Protein AF-A0A6S6U025-F1 (afdb_monomer)

Secondary structure (DSSP, 8-state):
-----------------------PPP-PPPPPPPHHHHHHHHHHHHHHHHHGGG-TT-PPP---SHHHHHHHHHHHHHHHTTSS-HHHHHHHHHHH-TT-HHHHHHHHHHH--

Foldseek 3Di:
DDDDDDDDDDDPPPPPDPPPPPPPPPDQDQDDDDPVLVVVLVVLVVQLVVVLVVDPPRDDDPCPDPVSVVVLSSLLSCLLVVSDDLVVSLVVCCVVVVVRSVNSNSSSVSRVD

Structure (mmCIF, N/CA/C/O backbone):
data_AF-A0A6S6U025-F1
#
_entry.id   AF-A0A6S6U025-F1
#
loop_
_atom_site.group_PDB
_atom_site.id
_atom_site.type_symbol
_atom_site.label_atom_id
_atom_site.label_alt_id
_atom_site.label_comp_id
_atom_site.label_asym_id
_atom_site.label_entity_id
_atom_site.label_seq_id
_atom_site.pdbx_PDB_ins_code
_atom_site.Cartn_x
_atom_site.Cartn_y
_atom_site.Cartn_z
_atom_site.occupancy
_atom_site.B_iso_or_equiv
_atom_site.auth_seq_id
_atom_site.auth_comp_id
_atom_site.auth_asym_id
_atom_site.auth_atom_id
_atom_site.pdbx_PDB_model_num
ATOM 1 N N . MET A 1 1 ? 71.359 -38.661 -22.461 1.00 40.41 1 MET A N 1
ATOM 2 C CA . MET A 1 1 ? 70.552 -37.458 -22.742 1.00 40.41 1 MET A CA 1
ATOM 3 C C . MET A 1 1 ? 69.258 -37.560 -21.958 1.00 40.41 1 MET A C 1
ATOM 5 O O . MET A 1 1 ? 68.573 -38.569 -22.036 1.00 40.41 1 MET A O 1
ATOM 9 N N . LYS A 1 2 ? 69.037 -36.555 -21.115 1.00 45.19 2 LYS A N 1
ATOM 10 C CA . LYS A 1 2 ? 67.854 -36.289 -20.291 1.00 45.19 2 LYS A CA 1
ATOM 11 C C . LYS A 1 2 ? 66.636 -36.120 -21.200 1.00 45.19 2 LYS A C 1
ATOM 13 O O . LYS A 1 2 ? 66.816 -35.492 -22.230 1.00 45.19 2 LYS A O 1
ATOM 18 N N . ASN A 1 3 ? 65.470 -36.643 -20.811 1.00 43.19 3 ASN A N 1
ATOM 19 C CA . ASN A 1 3 ? 64.155 -36.068 -21.116 1.00 43.19 3 ASN A CA 1
ATOM 20 C C . ASN A 1 3 ? 63.128 -36.560 -20.080 1.00 43.19 3 ASN A C 1
ATOM 22 O O . ASN A 1 3 ? 62.728 -37.718 -20.042 1.00 43.19 3 ASN A O 1
ATOM 26 N N . ILE A 1 4 ? 62.791 -35.624 -19.200 1.00 50.56 4 ILE A N 1
ATOM 27 C CA . ILE A 1 4 ? 61.664 -35.591 -18.267 1.00 50.56 4 ILE A CA 1
ATOM 28 C C . ILE A 1 4 ? 60.424 -35.199 -19.079 1.00 50.56 4 ILE A C 1
ATOM 30 O O . ILE A 1 4 ? 60.590 -34.357 -19.951 1.00 50.56 4 ILE A O 1
ATOM 34 N N . LEU A 1 5 ? 59.232 -35.729 -18.774 1.00 47.31 5 LEU A N 1
ATOM 35 C CA . LEU A 1 5 ? 57.917 -35.046 -18.828 1.00 47.31 5 LEU A CA 1
ATOM 36 C C . LEU A 1 5 ? 56.791 -36.101 -18.816 1.00 47.31 5 LEU A C 1
ATOM 38 O O . LEU A 1 5 ? 56.888 -37.090 -19.526 1.00 47.31 5 LEU A O 1
ATOM 42 N N . LEU A 1 6 ? 55.641 -35.949 -18.166 1.00 48.31 6 LEU A N 1
ATOM 43 C CA . LEU A 1 6 ? 55.169 -35.177 -17.014 1.00 48.31 6 LEU A CA 1
ATOM 44 C C . LEU A 1 6 ? 53.743 -35.725 -16.815 1.00 48.31 6 LEU A C 1
ATOM 46 O O . LEU A 1 6 ? 52.985 -35.811 -17.781 1.00 48.31 6 LEU A O 1
ATOM 50 N N . ALA A 1 7 ? 53.395 -36.168 -15.609 1.00 54.66 7 ALA A N 1
ATOM 51 C CA . ALA A 1 7 ? 52.068 -36.698 -15.321 1.00 54.66 7 ALA A CA 1
ATOM 52 C C . ALA A 1 7 ? 51.014 -35.593 -15.506 1.00 54.66 7 ALA A C 1
ATOM 54 O O . ALA A 1 7 ? 51.000 -34.613 -14.764 1.00 54.66 7 ALA A O 1
ATOM 55 N N . THR A 1 8 ? 50.134 -35.740 -16.494 1.00 53.88 8 THR A N 1
ATOM 56 C CA . THR A 1 8 ? 48.966 -34.875 -16.675 1.00 53.88 8 THR A CA 1
ATOM 57 C C . THR A 1 8 ? 47.868 -35.301 -15.710 1.00 53.88 8 THR A C 1
ATOM 59 O O . THR A 1 8 ? 47.122 -36.247 -15.957 1.00 53.88 8 THR A O 1
ATOM 62 N N . THR A 1 9 ? 47.790 -34.597 -14.586 1.00 55.91 9 THR A N 1
ATOM 63 C CA . THR A 1 9 ? 46.677 -34.639 -13.644 1.00 55.91 9 THR A CA 1
ATOM 64 C C . THR A 1 9 ? 45.431 -34.030 -14.285 1.00 55.91 9 THR A C 1
ATOM 66 O O . THR A 1 9 ? 45.372 -32.840 -14.589 1.00 55.91 9 THR A O 1
ATOM 69 N N . ILE A 1 10 ? 44.404 -34.854 -14.481 1.00 58.25 10 ILE A N 1
ATOM 70 C CA . ILE A 1 10 ? 43.058 -34.388 -14.809 1.00 58.25 10 ILE A CA 1
ATOM 71 C C . ILE A 1 10 ? 42.410 -33.949 -13.496 1.00 58.25 10 ILE A C 1
ATOM 73 O O . ILE A 1 10 ? 42.022 -34.782 -12.683 1.00 58.25 10 ILE A O 1
ATOM 77 N N . VAL A 1 11 ? 42.275 -32.640 -13.291 1.00 61.81 11 VAL A N 1
ATOM 78 C CA . VAL A 1 11 ? 41.337 -32.091 -12.306 1.00 61.81 11 VAL A CA 1
ATOM 79 C C . VAL A 1 11 ? 40.372 -31.185 -13.057 1.00 61.81 11 VAL A C 1
ATOM 81 O O . VAL A 1 11 ? 40.584 -29.984 -13.205 1.00 61.81 11 VAL A O 1
ATOM 84 N N . ALA A 1 12 ? 39.307 -31.790 -13.577 1.00 58.44 12 ALA A N 1
ATOM 85 C CA . ALA A 1 12 ? 38.148 -31.059 -14.059 1.00 58.44 12 ALA A CA 1
ATOM 86 C C . ALA A 1 12 ? 37.388 -30.508 -12.841 1.00 58.44 12 ALA A C 1
ATOM 88 O O . ALA A 1 12 ? 36.572 -31.198 -12.235 1.00 58.44 12 ALA A O 1
ATOM 89 N N . LEU A 1 13 ? 37.675 -29.263 -12.456 1.00 59.91 13 LEU A N 1
ATOM 90 C CA . LEU A 1 13 ? 36.844 -28.503 -11.521 1.00 59.91 13 LEU A CA 1
ATOM 91 C C . LEU A 1 13 ? 35.578 -28.051 -12.253 1.00 59.91 13 LEU A C 1
ATOM 93 O O . LEU A 1 13 ? 35.481 -26.927 -12.744 1.00 59.91 13 LEU A O 1
ATOM 97 N N . THR A 1 14 ? 34.586 -28.934 -12.345 1.00 61.44 14 THR A N 1
ATOM 98 C CA . THR A 1 14 ? 33.230 -28.513 -12.690 1.00 61.44 14 THR A CA 1
ATOM 99 C C . THR A 1 14 ? 32.651 -27.777 -11.488 1.00 61.44 14 THR A C 1
ATOM 101 O O . THR A 1 14 ? 32.209 -28.398 -10.522 1.00 61.44 14 THR A O 1
ATOM 104 N N . PHE A 1 15 ? 32.638 -26.444 -11.538 1.00 59.91 15 PHE A N 1
ATOM 105 C CA . PHE A 1 15 ? 31.816 -25.622 -10.651 1.00 59.91 15 PHE A CA 1
ATOM 106 C C . PHE A 1 15 ? 30.332 -25.825 -11.002 1.00 59.91 15 PHE A C 1
ATOM 108 O O . PHE A 1 15 ? 29.678 -24.961 -11.581 1.00 59.91 15 PHE A O 1
ATOM 115 N N . THR A 1 16 ? 29.781 -26.994 -10.680 1.00 65.88 16 THR A N 1
ATOM 116 C CA . THR A 1 16 ? 28.336 -27.200 -10.653 1.00 65.88 16 THR A CA 1
ATOM 117 C C . THR A 1 16 ? 27.804 -26.684 -9.329 1.00 65.88 16 THR A C 1
ATOM 119 O O . THR A 1 16 ? 28.042 -27.280 -8.281 1.00 65.88 16 THR A O 1
ATOM 122 N N . GLY A 1 17 ? 27.035 -25.601 -9.397 1.00 56.16 17 GLY A N 1
ATOM 123 C CA . GLY A 1 17 ? 26.051 -25.296 -8.366 1.00 56.16 17 GLY A CA 1
ATOM 124 C C . GLY A 1 17 ? 26.243 -23.969 -7.650 1.00 56.16 17 GLY A C 1
ATOM 125 O O . GLY A 1 17 ? 26.408 -23.947 -6.436 1.00 56.16 17 GLY A O 1
ATOM 126 N N . CYS A 1 18 ? 26.019 -22.852 -8.347 1.00 52.91 18 CYS A N 1
ATOM 127 C CA . CYS A 1 18 ? 25.311 -21.756 -7.683 1.00 52.91 18 CYS A CA 1
ATOM 128 C C . CYS A 1 18 ? 23.847 -22.191 -7.543 1.00 52.91 18 CYS A C 1
ATOM 130 O O . CYS A 1 18 ? 22.979 -21.828 -8.339 1.00 52.91 18 CYS A O 1
ATOM 132 N N . SER A 1 19 ? 23.585 -23.044 -6.548 1.00 56.81 19 SER A N 1
ATOM 133 C CA . SER A 1 19 ? 22.237 -23.291 -6.057 1.00 56.81 19 SER A CA 1
ATOM 134 C C . SER A 1 19 ? 21.664 -21.939 -5.667 1.00 56.81 19 SER A C 1
ATOM 136 O O . SER A 1 19 ? 22.022 -21.376 -4.636 1.00 56.81 19 SER A O 1
ATOM 138 N N . SER A 1 20 ? 20.791 -21.400 -6.517 1.00 57.22 20 SER A N 1
ATOM 139 C CA . SER A 1 20 ? 19.939 -20.274 -6.164 1.00 57.22 20 SER A CA 1
ATOM 140 C C . SER A 1 20 ? 19.003 -20.773 -5.073 1.00 57.22 20 SER A C 1
ATOM 142 O O . SER A 1 20 ? 17.898 -21.242 -5.352 1.00 57.22 20 SER A O 1
ATOM 144 N N . THR A 1 21 ? 19.459 -20.746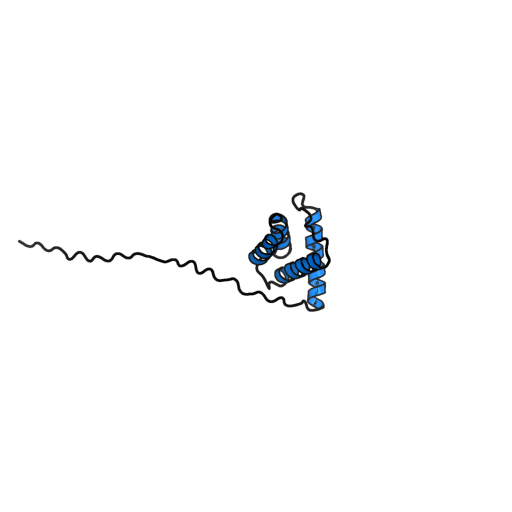 -3.822 1.00 53.00 21 THR A N 1
ATOM 145 C CA . THR A 1 21 ? 18.594 -20.923 -2.668 1.00 53.00 21 THR A CA 1
ATOM 146 C C . THR A 1 21 ? 17.566 -19.812 -2.766 1.00 53.00 21 THR A C 1
ATOM 148 O O . THR A 1 21 ? 17.822 -18.651 -2.458 1.00 53.00 21 THR A O 1
ATOM 151 N N . LYS A 1 22 ? 16.376 -20.161 -3.267 1.00 56.47 22 LYS A N 1
ATOM 152 C CA . LYS A 1 22 ? 15.180 -19.344 -3.118 1.00 56.47 22 LYS A CA 1
ATOM 153 C C . LYS A 1 22 ? 14.908 -19.303 -1.622 1.00 56.47 22 LYS A C 1
ATOM 155 O O . LYS A 1 22 ? 14.138 -20.113 -1.111 1.00 56.47 22 LYS A O 1
ATOM 160 N N . VAL A 1 23 ? 15.599 -18.413 -0.911 1.00 59.34 23 VAL A N 1
ATOM 161 C CA . VAL A 1 23 ? 15.313 -18.103 0.483 1.00 59.34 23 VAL A CA 1
ATOM 162 C C . VAL A 1 23 ? 13.873 -17.629 0.472 1.00 59.34 23 VAL A C 1
ATOM 164 O O . VAL A 1 23 ? 13.549 -16.552 -0.029 1.00 59.34 23 VAL A O 1
ATOM 167 N N . LYS A 1 24 ? 12.975 -18.511 0.909 1.00 59.19 24 LYS A N 1
ATOM 168 C CA . LYS A 1 24 ? 11.560 -18.195 1.007 1.00 59.19 24 LYS A CA 1
ATOM 169 C C . LYS A 1 24 ? 11.481 -17.017 1.976 1.00 59.19 24 LYS A C 1
ATOM 171 O O . LYS A 1 24 ? 11.951 -17.171 3.105 1.00 59.19 24 LYS A O 1
ATOM 176 N N . PRO A 1 25 ? 10.956 -15.854 1.554 1.00 59.34 25 PRO A N 1
ATOM 177 C CA . PRO A 1 25 ? 10.919 -14.698 2.429 1.00 59.34 25 PRO A CA 1
ATOM 178 C C . PRO A 1 25 ? 10.168 -15.084 3.708 1.00 59.34 25 PRO A C 1
ATOM 180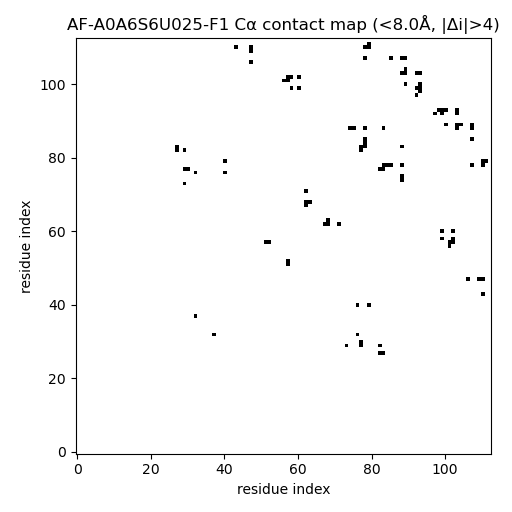 O O . PRO A 1 25 ? 9.168 -15.818 3.622 1.00 59.34 25 PRO A O 1
ATOM 183 N N . PRO A 1 26 ? 10.663 -14.666 4.884 1.00 63.31 26 PRO A N 1
ATOM 184 C CA . PRO A 1 26 ? 10.063 -15.030 6.156 1.00 63.31 26 PRO A CA 1
ATOM 185 C C . PRO A 1 26 ? 8.569 -14.687 6.156 1.00 63.31 26 PRO A C 1
ATOM 187 O O . PRO A 1 26 ? 8.122 -13.693 5.574 1.00 63.31 26 PRO A O 1
ATOM 190 N N . LYS A 1 27 ? 7.754 -15.543 6.783 1.00 67.12 27 LYS A N 1
ATOM 191 C CA . LYS A 1 27 ? 6.322 -15.271 6.941 1.00 67.12 27 LYS A CA 1
ATOM 192 C C . LYS A 1 27 ? 6.165 -14.052 7.849 1.00 67.12 27 LYS A C 1
ATOM 194 O O . LYS A 1 27 ? 6.280 -14.152 9.061 1.00 67.12 27 LYS A O 1
ATOM 199 N N . VAL A 1 28 ? 5.911 -12.896 7.246 1.00 70.25 28 VAL A N 1
ATOM 200 C CA . VAL A 1 28 ? 5.636 -11.663 7.993 1.00 70.25 28 VAL A CA 1
ATOM 201 C C . VAL A 1 28 ? 4.306 -11.814 8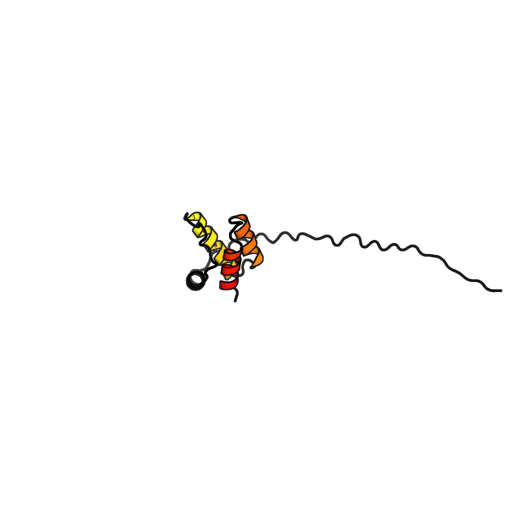.728 1.00 70.25 28 VAL A C 1
ATOM 203 O O . VAL A 1 28 ? 3.255 -11.925 8.087 1.00 70.25 28 VAL A O 1
ATOM 206 N N . HIS A 1 29 ? 4.363 -11.780 10.056 1.00 80.44 29 HIS A N 1
ATOM 207 C CA . HIS A 1 2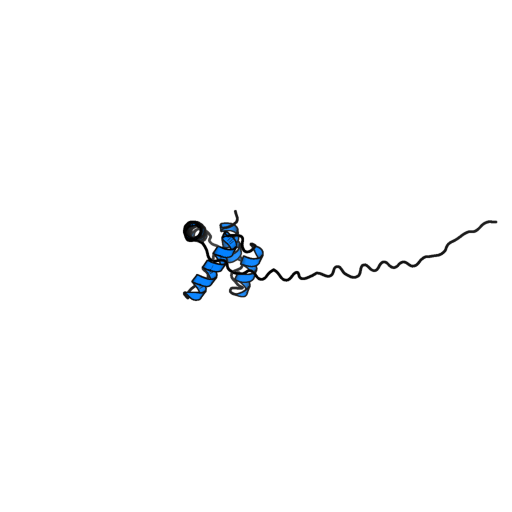9 ? 3.199 -11.675 10.928 1.00 80.44 29 HIS A CA 1
ATOM 208 C C . HIS A 1 29 ? 2.821 -10.203 11.105 1.00 80.44 29 HIS A C 1
ATOM 210 O O . HIS A 1 29 ? 3.680 -9.366 11.370 1.00 80.44 29 HIS A O 1
ATOM 216 N N . TYR A 1 30 ? 1.537 -9.878 10.937 1.00 86.50 30 TYR A N 1
ATOM 217 C CA . TYR A 1 30 ? 1.063 -8.516 11.156 1.00 86.50 30 TYR A CA 1
ATOM 218 C C . TYR A 1 30 ? 1.066 -8.179 12.642 1.00 86.50 30 TYR A C 1
ATOM 220 O O . TYR A 1 30 ? 0.307 -8.769 13.410 1.00 86.50 30 TYR A O 1
ATOM 228 N N . THR A 1 31 ? 1.874 -7.193 13.023 1.00 90.56 31 THR A N 1
ATOM 229 C CA . THR A 1 31 ? 1.810 -6.588 14.353 1.00 90.56 31 THR A CA 1
ATOM 230 C C . THR A 1 31 ? 0.943 -5.338 14.276 1.00 90.56 31 THR A C 1
ATOM 232 O O . THR A 1 31 ? 1.203 -4.457 13.460 1.00 90.56 31 THR A O 1
ATOM 235 N N . LYS A 1 32 ? -0.104 -5.257 15.104 1.00 90.50 32 LYS A N 1
ATOM 236 C CA . LYS A 1 32 ? -1.037 -4.119 15.128 1.00 90.50 32 LYS A CA 1
ATOM 237 C C . LYS A 1 32 ? -0.356 -2.857 15.695 1.00 90.50 32 LYS A C 1
ATOM 239 O O . LYS A 1 32 ? 0.428 -2.981 16.636 1.00 90.50 32 LYS A O 1
ATOM 244 N N . PRO A 1 33 ? -0.669 -1.643 15.195 1.00 92.75 33 PRO A N 1
ATOM 245 C CA . PRO A 1 33 ? -0.161 -0.410 15.785 1.00 92.75 33 PRO A CA 1
ATOM 246 C C . PRO A 1 33 ? -0.627 -0.211 17.226 1.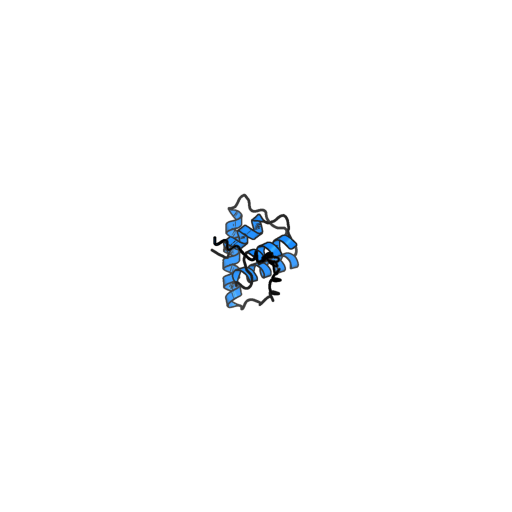00 92.75 33 PRO A C 1
ATOM 248 O O . PRO A 1 33 ? -1.788 -0.452 17.563 1.00 92.75 33 PRO A O 1
ATOM 251 N N . THR A 1 34 ? 0.261 0.344 18.051 1.00 95.50 34 THR A N 1
ATOM 252 C CA . THR A 1 34 ? -0.133 0.994 19.306 1.00 95.50 34 THR A CA 1
ATOM 253 C C . THR A 1 34 ? -0.917 2.280 19.003 1.00 95.50 34 THR A C 1
ATOM 255 O O . THR A 1 34 ? -0.747 2.851 17.920 1.00 95.50 34 THR A O 1
ATOM 258 N N . PRO A 1 35 ? -1.731 2.809 19.937 1.00 95.25 35 PRO A N 1
ATOM 259 C CA . PRO A 1 35 ? -2.482 4.048 19.704 1.00 95.25 35 PRO A CA 1
ATOM 260 C C . PRO A 1 35 ? -1.600 5.236 19.283 1.00 95.25 35 PRO A C 1
ATOM 262 O O . PRO A 1 35 ? -1.964 6.002 18.389 1.00 95.25 35 PRO A O 1
ATOM 265 N N . SER A 1 36 ? -0.404 5.351 19.875 1.00 95.00 36 SER A N 1
ATOM 266 C CA . SER A 1 36 ? 0.583 6.377 19.512 1.00 95.00 36 SER A CA 1
ATOM 267 C C . SER A 1 36 ? 1.076 6.203 18.070 1.00 95.00 36 SER A C 1
ATOM 269 O O . SER A 1 36 ? 0.988 7.136 17.266 1.00 95.00 36 SER A O 1
ATOM 271 N N . LYS A 1 37 ? 1.494 4.983 17.695 1.00 95.94 37 LYS A N 1
ATOM 272 C CA . LYS A 1 37 ? 1.919 4.679 16.320 1.00 95.94 37 LYS A CA 1
ATOM 273 C C . LYS A 1 37 ? 0.791 4.892 15.315 1.00 95.94 37 LYS A C 1
ATOM 275 O O . LYS A 1 37 ? 1.044 5.422 14.239 1.00 95.94 37 LYS A O 1
ATOM 280 N N . GLU A 1 38 ? -0.453 4.546 15.652 1.00 96.06 38 GLU A N 1
ATOM 281 C CA . GLU A 1 38 ? -1.588 4.747 14.747 1.00 96.06 38 GLU A CA 1
ATOM 282 C C . GLU A 1 38 ? -1.814 6.231 14.426 1.00 96.06 38 GLU A C 1
ATOM 284 O O . GLU A 1 38 ? -2.107 6.568 13.277 1.00 96.06 38 GLU A O 1
ATOM 289 N N . LYS A 1 39 ? -1.642 7.133 15.400 1.00 96.38 39 LYS A N 1
ATOM 290 C CA . LYS A 1 39 ? -1.766 8.579 15.167 1.00 96.38 39 LYS A CA 1
ATOM 291 C C . LYS A 1 39 ? -0.705 9.085 14.186 1.00 96.38 39 LYS A C 1
ATOM 293 O O . LYS A 1 39 ? -1.044 9.801 13.242 1.00 96.38 39 LYS A O 1
ATOM 298 N N . VAL A 1 40 ? 0.554 8.685 14.374 1.00 97.25 40 VAL A N 1
ATOM 299 C CA . VAL A 1 40 ? 1.663 9.079 13.485 1.00 97.25 40 VAL A CA 1
ATOM 300 C C . VAL A 1 40 ? 1.488 8.465 12.095 1.00 97.25 40 VAL A C 1
ATOM 302 O O . VAL A 1 40 ? 1.583 9.169 11.091 1.00 97.25 40 VAL A O 1
ATOM 305 N N . PHE A 1 41 ? 1.130 7.184 12.029 1.00 96.44 41 PHE A N 1
ATOM 306 C CA . PHE A 1 41 ? 0.864 6.491 10.774 1.00 96.44 41 PHE A CA 1
ATOM 307 C C . PHE A 1 41 ? -0.274 7.146 9.981 1.00 96.44 41 PHE A C 1
ATOM 309 O O . PHE A 1 41 ? -0.143 7.350 8.778 1.00 96.44 41 PHE A O 1
ATOM 316 N N . LYS A 1 42 ? -1.375 7.544 10.635 1.00 96.50 42 LYS A N 1
ATOM 317 C CA . LYS A 1 42 ? -2.476 8.269 9.975 1.00 96.50 42 LYS A CA 1
ATOM 318 C C . LYS A 1 42 ? -2.007 9.580 9.344 1.00 96.50 42 LYS A C 1
ATOM 320 O O . LYS A 1 42 ? -2.459 9.908 8.247 1.00 96.50 42 LYS A O 1
ATOM 325 N N . LYS A 1 43 ? -1.105 10.312 10.009 1.00 96.50 43 LYS A N 1
ATOM 326 C CA . LYS A 1 43 ? -0.509 11.539 9.464 1.00 96.50 43 LYS A CA 1
ATOM 327 C C . LYS A 1 43 ? 0.348 11.232 8.232 1.00 96.50 43 LYS A C 1
ATOM 329 O O . LYS A 1 43 ? 0.086 11.800 7.177 1.00 96.50 43 LYS A O 1
ATOM 334 N N . ALA A 1 44 ? 1.272 10.276 8.330 1.00 96.12 44 ALA A N 1
ATOM 335 C CA . ALA A 1 44 ? 2.127 9.872 7.210 1.00 96.12 44 ALA A CA 1
ATOM 336 C C . ALA A 1 44 ? 1.307 9.367 6.007 1.00 96.12 44 ALA A C 1
ATOM 338 O O . ALA A 1 44 ? 1.536 9.762 4.869 1.00 96.12 44 ALA A O 1
ATOM 339 N N . MET A 1 45 ? 0.284 8.545 6.256 1.00 95.69 45 MET A N 1
ATOM 340 C CA . MET A 1 45 ? -0.627 8.055 5.219 1.00 95.69 45 MET A CA 1
ATOM 341 C C . MET A 1 45 ? -1.374 9.203 4.528 1.00 95.69 45 MET A C 1
ATOM 343 O O . MET A 1 45 ? -1.565 9.160 3.315 1.00 95.69 45 MET A O 1
ATOM 347 N N . ARG A 1 46 ? -1.784 10.239 5.274 1.00 95.75 46 ARG A N 1
ATOM 348 C CA . ARG A 1 46 ? -2.410 11.438 4.699 1.00 95.75 46 ARG A CA 1
ATOM 349 C C . ARG A 1 46 ? -1.435 12.211 3.814 1.00 95.75 46 ARG A C 1
ATOM 351 O O . ARG A 1 46 ? -1.842 12.652 2.749 1.00 95.75 46 ARG A O 1
ATOM 358 N N . GLU A 1 47 ? -0.182 12.365 4.228 1.00 94.94 47 GLU A N 1
ATOM 359 C CA . GLU A 1 47 ? 0.849 13.047 3.435 1.00 94.94 47 GLU A CA 1
ATOM 360 C C . GLU A 1 47 ? 1.110 12.319 2.109 1.00 94.94 47 GLU A C 1
ATOM 362 O O . GLU A 1 47 ? 1.062 12.947 1.052 1.00 94.94 47 GLU A O 1
ATOM 367 N N . VAL A 1 48 ? 1.263 10.990 2.143 1.00 94.62 48 VAL A N 1
ATOM 368 C CA . VAL A 1 48 ? 1.394 10.170 0.925 1.00 94.62 48 VAL A CA 1
ATOM 369 C C . VAL A 1 48 ? 0.138 10.274 0.051 1.00 94.62 48 VAL A C 1
ATOM 371 O O . VAL A 1 48 ? 0.236 10.464 -1.154 1.00 94.62 48 VAL A O 1
ATOM 374 N N . ALA A 1 49 ? -1.061 10.216 0.635 1.00 92.62 49 ALA A N 1
ATOM 375 C CA . ALA A 1 49 ? -2.309 10.346 -0.122 1.00 92.62 49 ALA A CA 1
ATOM 376 C C . ALA A 1 49 ? -2.524 11.746 -0.729 1.00 92.62 49 ALA A C 1
ATOM 378 O O . ALA A 1 49 ? -3.270 11.896 -1.694 1.00 92.62 49 ALA A O 1
ATOM 379 N N . LEU A 1 50 ? -1.918 12.790 -0.163 1.00 94.38 50 LEU A N 1
ATOM 380 C CA . LEU A 1 50 ? -1.930 14.122 -0.764 1.00 94.38 50 LEU A CA 1
ATOM 381 C C . LEU A 1 50 ? -0.943 14.202 -1.929 1.00 94.38 50 LEU A C 1
ATOM 383 O O . LEU A 1 50 ? -1.288 14.789 -2.952 1.00 94.38 50 LEU A O 1
ATOM 387 N N . SER A 1 51 ? 0.231 13.569 -1.825 1.00 92.44 51 SER A N 1
ATOM 388 C CA . SER A 1 51 ? 1.212 13.581 -2.915 1.00 92.44 51 SER A CA 1
ATOM 389 C C . SER A 1 51 ? 0.719 12.853 -4.166 1.00 92.44 51 SER A C 1
ATOM 391 O O . SER A 1 51 ? 1.101 13.241 -5.264 1.00 92.44 51 SER A O 1
ATOM 393 N N . THR A 1 52 ? -0.179 11.866 -4.040 1.00 92.00 52 THR A N 1
ATOM 394 C CA . THR A 1 52 ? -0.784 11.201 -5.211 1.00 92.00 52 THR A CA 1
ATOM 395 C C . THR A 1 52 ? -1.651 12.136 -6.053 1.00 92.00 52 THR A C 1
ATOM 397 O O . THR A 1 52 ? -1.841 11.879 -7.233 1.00 92.00 52 THR A O 1
ATOM 400 N N . ARG A 1 53 ? -2.224 13.202 -5.470 1.00 89.50 53 ARG A N 1
ATOM 401 C CA . ARG A 1 53 ? -3.113 14.125 -6.205 1.00 89.50 53 ARG A CA 1
ATOM 402 C C . ARG A 1 53 ? -2.372 14.967 -7.238 1.00 89.50 53 ARG A C 1
ATOM 404 O O . ARG A 1 53 ? -2.985 15.411 -8.199 1.00 89.50 53 ARG A O 1
ATOM 411 N N . ASN A 1 54 ? -1.079 15.183 -7.016 1.00 88.94 54 ASN A N 1
ATOM 412 C CA . ASN A 1 54 ? -0.232 16.006 -7.874 1.00 88.94 54 ASN A CA 1
ATOM 413 C C . ASN A 1 54 ? 0.525 15.168 -8.917 1.00 88.94 54 ASN A C 1
ATOM 415 O O . ASN A 1 54 ? 1.312 15.719 -9.680 1.00 88.94 54 ASN A O 1
ATOM 419 N N . ASP A 1 55 ? 0.327 13.847 -8.936 1.00 92.75 55 ASP A N 1
ATOM 420 C CA . ASP A 1 55 ? 1.018 12.935 -9.841 1.00 92.75 55 ASP A CA 1
ATOM 421 C C . ASP A 1 55 ? 0.066 12.466 -10.947 1.00 92.7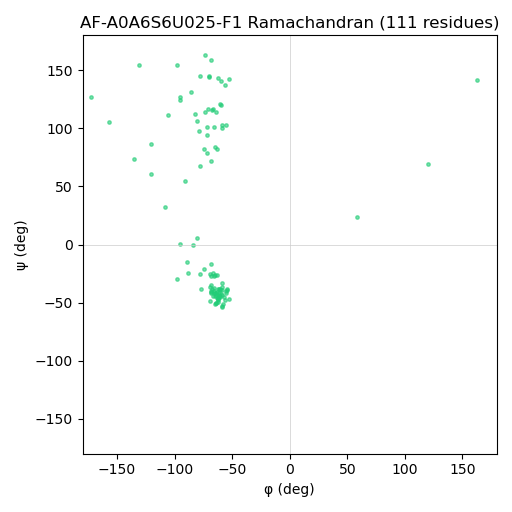5 55 ASP A C 1
ATOM 423 O O . ASP A 1 55 ? -0.872 11.709 -10.699 1.00 92.75 55 ASP A O 1
ATOM 427 N N . SER A 1 56 ? 0.318 12.906 -12.182 1.00 94.19 56 SER A N 1
ATOM 428 C CA . SER A 1 56 ? -0.507 12.575 -13.353 1.00 94.19 56 SER 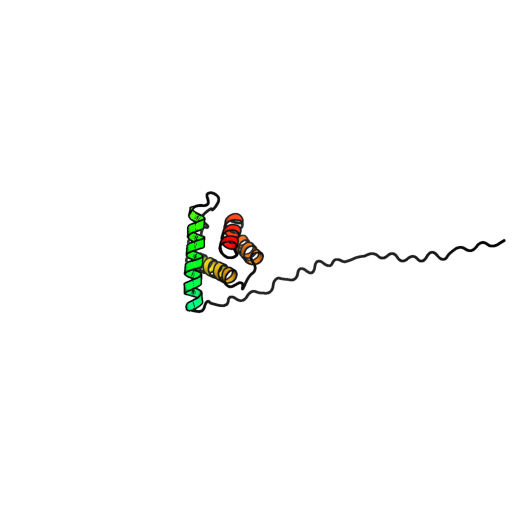A CA 1
ATOM 429 C C . SER A 1 56 ? -0.430 11.107 -13.777 1.00 94.19 56 SER A C 1
ATOM 431 O O . SER A 1 56 ? -1.293 10.643 -14.519 1.00 94.19 56 SER A O 1
ATOM 433 N N . ARG A 1 57 ? 0.586 10.366 -13.320 1.00 95.62 57 ARG A N 1
ATOM 434 C CA . ARG A 1 57 ? 0.749 8.933 -13.597 1.00 95.62 57 ARG A CA 1
ATOM 435 C C . ARG A 1 57 ? 0.045 8.073 -12.553 1.00 95.62 57 ARG A C 1
ATOM 437 O O . ARG A 1 57 ? -0.136 6.880 -12.783 1.00 95.62 57 ARG A O 1
ATOM 444 N N . TYR A 1 58 ? -0.333 8.648 -11.409 1.00 94.81 58 TYR A N 1
ATOM 445 C CA . TYR A 1 58 ? -0.986 7.905 -10.343 1.00 94.81 58 TYR A CA 1
ATOM 446 C C . TYR A 1 58 ? -2.435 7.582 -10.707 1.00 94.81 58 TYR A C 1
ATOM 448 O O . TYR A 1 58 ? -3.307 8.451 -10.756 1.00 94.81 58 TYR A O 1
ATOM 456 N N . THR A 1 59 ? -2.721 6.297 -10.883 1.00 95.25 59 THR A N 1
ATOM 457 C CA . THR A 1 59 ? -4.074 5.799 -11.111 1.00 95.25 59 THR A CA 1
ATOM 458 C C . THR A 1 59 ? -4.688 5.345 -9.793 1.00 95.25 59 THR A C 1
ATOM 460 O O . THR A 1 59 ? -4.136 4.527 -9.061 1.00 95.25 59 THR A O 1
ATOM 463 N N . LYS A 1 60 ? -5.883 5.845 -9.464 1.00 91.94 60 LYS A N 1
ATOM 464 C CA . LYS A 1 60 ? -6.580 5.444 -8.236 1.00 91.94 60 LYS A CA 1
ATOM 465 C C . LYS A 1 60 ? -6.870 3.938 -8.241 1.00 91.94 60 LYS A C 1
ATOM 467 O O . LYS A 1 60 ? -7.621 3.449 -9.074 1.00 91.94 60 LYS A O 1
ATOM 472 N N . MET A 1 61 ? -6.346 3.224 -7.247 1.00 92.25 61 MET A N 1
ATOM 473 C CA . MET A 1 61 ? -6.644 1.803 -7.054 1.00 92.25 61 MET A CA 1
ATOM 474 C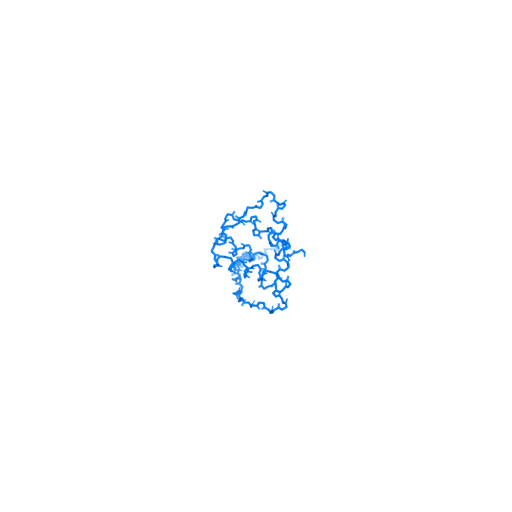 C . MET A 1 61 ? -8.091 1.567 -6.590 1.00 92.25 61 MET A C 1
ATOM 476 O O . MET A 1 61 ? -8.633 2.310 -5.762 1.00 92.25 61 MET A O 1
ATOM 480 N N . GLU A 1 62 ? -8.692 0.467 -7.042 1.00 92.81 62 GLU A N 1
ATOM 481 C CA . GLU A 1 62 ? -10.072 0.072 -6.727 1.00 92.81 62 GLU A CA 1
ATOM 482 C C . GLU A 1 62 ? -10.233 -0.544 -5.323 1.00 92.81 62 GLU A C 1
ATOM 484 O O . GLU A 1 62 ? -10.548 -1.723 -5.139 1.00 92.81 62 GLU A O 1
ATOM 489 N N . LEU A 1 63 ? -10.049 0.279 -4.291 1.00 93.19 63 LEU A N 1
ATOM 490 C CA . LEU A 1 63 ? -10.265 -0.082 -2.885 1.00 93.19 63 LEU A CA 1
ATOM 491 C C . LEU A 1 63 ? -11.706 0.228 -2.447 1.00 93.19 63 LEU A C 1
ATOM 493 O O . LEU A 1 63 ? -11.934 0.997 -1.514 1.00 93.19 63 LEU A O 1
ATOM 497 N N . ASN A 1 64 ? -12.694 -0.306 -3.163 1.00 93.00 64 ASN A N 1
ATOM 498 C CA . ASN A 1 64 ? -14.108 0.041 -2.980 1.00 93.00 64 ASN A CA 1
ATOM 499 C C . ASN A 1 64 ? -14.780 -0.616 -1.761 1.00 93.00 64 ASN A C 1
ATOM 501 O O . ASN A 1 64 ? -15.702 -0.024 -1.206 1.00 93.00 64 ASN A O 1
ATOM 505 N N . THR A 1 65 ? -14.292 -1.765 -1.285 1.00 96.00 65 THR A N 1
ATOM 506 C CA . THR A 1 65 ? -14.865 -2.452 -0.112 1.00 96.00 65 THR A CA 1
ATOM 507 C C . THR A 1 65 ? -14.103 -2.154 1.190 1.00 96.00 65 THR A C 1
ATOM 509 O O . THR A 1 65 ? -12.903 -1.840 1.140 1.00 96.00 65 THR A O 1
ATOM 512 N N . PRO A 1 66 ? -14.748 -2.258 2.371 1.00 96.25 66 PRO A N 1
ATOM 513 C CA . PRO A 1 66 ? -14.075 -2.111 3.664 1.00 96.25 66 PRO A CA 1
ATOM 514 C C . PRO A 1 66 ? -12.878 -3.055 3.832 1.00 96.25 66 PRO A C 1
ATOM 516 O O . PRO A 1 66 ? -11.828 -2.637 4.316 1.00 96.25 66 PRO A O 1
ATOM 519 N N . GLU A 1 67 ? -12.985 -4.295 3.357 1.00 95.94 67 GLU A N 1
ATOM 520 C CA . GLU A 1 67 ? -11.946 -5.325 3.475 1.00 95.94 67 GLU A CA 1
ATOM 521 C C . GLU A 1 67 ? -10.731 -4.964 2.622 1.00 95.94 67 GLU A C 1
ATOM 523 O O . GLU A 1 67 ? -9.590 -5.099 3.067 1.00 95.94 67 GLU A O 1
ATOM 528 N N . LYS A 1 68 ? -10.952 -4.455 1.402 1.00 95.56 68 LYS A N 1
ATOM 529 C CA . LYS A 1 68 ? -9.872 -3.980 0.525 1.00 95.56 68 LYS A CA 1
ATOM 530 C C . LYS A 1 68 ? -9.153 -2.778 1.133 1.00 95.56 68 LYS A C 1
ATOM 532 O O . LYS A 1 68 ? -7.922 -2.747 1.130 1.00 95.56 68 LYS A O 1
ATOM 537 N N . LYS A 1 69 ? -9.904 -1.818 1.686 1.00 95.25 69 LYS A N 1
ATOM 538 C CA . LYS A 1 69 ? -9.342 -0.645 2.377 1.00 95.25 69 LYS A CA 1
ATOM 539 C C . LYS A 1 69 ? -8.533 -1.059 3.602 1.00 95.25 69 LYS A C 1
ATOM 541 O O . LYS A 1 69 ? -7.411 -0.590 3.773 1.00 95.25 69 LYS A O 1
ATOM 546 N N . MET A 1 70 ? -9.074 -1.961 4.419 1.00 95.38 70 MET A N 1
ATOM 547 C CA . MET A 1 70 ? -8.412 -2.484 5.614 1.00 95.38 70 MET A CA 1
ATOM 548 C C . MET A 1 70 ? -7.129 -3.234 5.253 1.00 95.38 70 MET A C 1
ATOM 550 O O . MET A 1 70 ? -6.075 -2.969 5.825 1.00 95.38 70 MET A O 1
ATOM 554 N N . TRP A 1 71 ? -7.195 -4.123 4.259 1.00 95.75 71 TRP A N 1
ATOM 555 C CA . TRP A 1 71 ? -6.037 -4.854 3.754 1.00 95.75 71 TRP A CA 1
ATOM 556 C C . TRP A 1 71 ? -4.929 -3.904 3.293 1.00 95.75 71 TRP A C 1
ATOM 558 O O . TRP A 1 71 ? -3.779 -4.069 3.695 1.00 95.75 71 TRP A O 1
ATOM 568 N N . PHE A 1 72 ? -5.270 -2.884 2.500 1.00 96.12 72 PHE A N 1
ATOM 569 C CA . PHE A 1 72 ? -4.276 -1.940 2.000 1.00 96.12 72 PHE A CA 1
ATOM 570 C C . PHE A 1 72 ? -3.703 -1.069 3.123 1.00 96.12 72 PHE A C 1
ATOM 572 O O . PHE A 1 72 ? -2.490 -0.891 3.193 1.00 96.12 72 PHE A O 1
ATOM 579 N N . LYS A 1 73 ? -4.544 -0.600 4.059 1.00 96.06 73 LYS A N 1
ATOM 580 C CA . LYS A 1 73 ? -4.101 0.132 5.259 1.00 96.06 73 LYS A CA 1
ATOM 581 C C . LYS A 1 73 ? -3.110 -0.695 6.080 1.00 96.06 73 LYS A C 1
ATOM 583 O O . LYS A 1 73 ? -2.071 -0.174 6.473 1.00 96.06 73 LYS A O 1
ATOM 588 N N . ASN A 1 74 ? -3.400 -1.976 6.305 1.00 96.00 74 ASN A N 1
ATOM 589 C CA . ASN A 1 74 ? -2.509 -2.872 7.040 1.00 96.00 74 ASN A CA 1
ATOM 590 C C . ASN A 1 74 ? -1.197 -3.100 6.286 1.00 96.00 74 ASN A C 1
ATOM 592 O O . ASN A 1 74 ? -0.135 -3.061 6.898 1.00 96.00 74 ASN A O 1
ATOM 596 N N . LEU A 1 75 ? -1.251 -3.283 4.965 1.00 96.25 75 LEU A N 1
ATOM 597 C CA . LEU A 1 75 ? -0.057 -3.454 4.139 1.00 96.25 75 LEU A CA 1
ATOM 598 C C . LEU A 1 75 ? 0.836 -2.200 4.149 1.00 96.25 75 LEU A C 1
ATOM 600 O O . LEU A 1 75 ? 2.050 -2.316 4.291 1.00 96.25 75 LEU A O 1
ATOM 604 N N . MET A 1 76 ? 0.243 -1.006 4.065 1.00 96.50 76 MET A N 1
ATOM 605 C CA . MET A 1 76 ? 0.965 0.262 4.219 1.00 96.50 76 MET A CA 1
ATOM 606 C C . MET A 1 76 ? 1.571 0.406 5.615 1.00 96.50 76 MET A C 1
ATOM 608 O O . MET A 1 76 ? 2.709 0.848 5.736 1.00 96.50 76 MET A O 1
ATOM 612 N N . TYR A 1 77 ? 0.842 0.009 6.662 1.00 96.88 77 TYR A N 1
ATOM 613 C CA . TYR A 1 77 ? 1.358 0.047 8.028 1.00 96.88 77 TYR A CA 1
ATOM 614 C C . TYR A 1 77 ? 2.582 -0.856 8.196 1.00 96.88 77 TYR A C 1
ATOM 616 O O . TYR A 1 77 ? 3.584 -0.416 8.746 1.00 96.88 77 TYR A O 1
ATOM 624 N N . LEU A 1 78 ? 2.531 -2.084 7.666 1.00 96.06 78 LEU A N 1
ATOM 625 C CA . LEU A 1 78 ? 3.670 -3.003 7.681 1.00 96.06 78 LEU A CA 1
ATOM 626 C C . LEU A 1 78 ? 4.913 -2.387 7.038 1.00 96.06 78 LEU A C 1
ATOM 628 O O . LEU A 1 78 ? 6.016 -2.554 7.553 1.00 96.06 78 LEU A O 1
ATOM 632 N N . LEU A 1 79 ? 4.741 -1.681 5.919 1.00 96.75 79 LEU A N 1
ATOM 633 C CA . LEU A 1 79 ? 5.849 -1.012 5.245 1.00 96.75 79 LEU A CA 1
ATOM 634 C C . LEU A 1 79 ? 6.380 0.170 6.066 1.00 96.75 79 LEU A C 1
ATOM 636 O O . LEU A 1 79 ? 7.589 0.298 6.253 1.00 96.75 79 LEU A O 1
ATOM 640 N N . TRP A 1 80 ? 5.481 1.032 6.545 1.00 96.75 80 TRP A N 1
ATOM 641 C CA . TRP A 1 80 ? 5.822 2.226 7.320 1.00 96.75 80 TRP A CA 1
ATOM 642 C C . TRP A 1 80 ? 6.540 1.875 8.630 1.00 96.75 80 TRP A C 1
ATOM 644 O O . TRP A 1 80 ? 7.547 2.489 8.970 1.00 96.75 80 TRP A O 1
ATOM 654 N N . ASP A 1 81 ? 6.071 0.837 9.323 1.00 96.06 81 ASP A N 1
ATOM 655 C CA . ASP A 1 81 ? 6.658 0.330 10.569 1.00 96.06 81 ASP A CA 1
ATOM 656 C C . ASP A 1 81 ? 7.882 -0.574 10.327 1.00 96.06 81 ASP A C 1
ATOM 658 O O . ASP A 1 81 ? 8.406 -1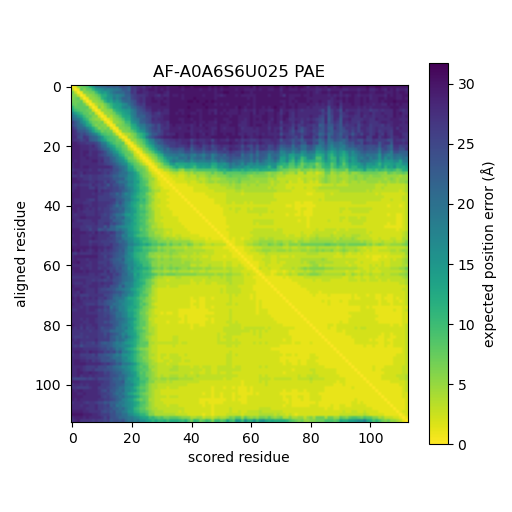.165 11.267 1.00 96.06 81 ASP A O 1
ATOM 662 N N . ARG A 1 82 ? 8.339 -0.696 9.069 1.00 94.38 82 ARG A N 1
ATOM 663 C CA . ARG A 1 82 ? 9.493 -1.508 8.640 1.00 94.38 82 ARG A CA 1
ATOM 664 C C . ARG A 1 82 ? 9.378 -3.005 8.970 1.00 94.38 82 ARG A C 1
ATOM 666 O O . ARG A 1 82 ? 10.384 -3.703 9.021 1.00 94.38 82 ARG A O 1
ATOM 673 N N . GLN A 1 83 ? 8.158 -3.515 9.140 1.00 94.81 83 GLN A N 1
ATOM 674 C CA . GLN A 1 83 ? 7.884 -4.949 9.305 1.00 94.81 83 GLN A CA 1
ATOM 675 C C . GLN A 1 83 ? 8.017 -5.720 7.983 1.00 94.81 83 GLN A C 1
ATOM 677 O O . GLN A 1 83 ? 8.190 -6.936 7.995 1.00 94.81 83 GLN A O 1
ATOM 682 N N . ILE A 1 84 ? 7.922 -5.019 6.847 1.00 95.19 84 ILE A N 1
ATOM 683 C CA . ILE A 1 84 ? 8.239 -5.548 5.516 1.00 95.19 84 ILE A CA 1
ATOM 684 C C . ILE A 1 84 ? 9.153 -4.603 4.755 1.00 95.19 84 ILE A C 1
ATOM 686 O O . ILE A 1 84 ? 9.143 -3.386 4.950 1.00 95.19 84 ILE A O 1
ATOM 690 N N . THR A 1 85 ? 9.903 -5.176 3.826 1.00 95.12 85 THR A N 1
ATOM 691 C CA . THR A 1 85 ? 10.694 -4.415 2.863 1.00 95.12 85 THR A CA 1
ATOM 692 C C . THR A 1 85 ? 9.811 -3.770 1.793 1.00 95.12 85 THR A C 1
ATOM 694 O O . THR A 1 85 ? 8.673 -4.180 1.540 1.00 95.12 85 THR A O 1
ATOM 697 N N . ARG A 1 86 ? 10.380 -2.789 1.084 1.00 95.94 86 ARG A N 1
ATOM 698 C CA . ARG A 1 86 ? 9.771 -2.179 -0.106 1.00 95.94 86 ARG A CA 1
ATOM 699 C C . ARG A 1 86 ? 9.361 -3.221 -1.146 1.00 95.94 86 ARG A C 1
ATOM 701 O O . ARG A 1 86 ? 8.239 -3.203 -1.644 1.00 95.94 86 ARG A O 1
ATOM 708 N N . ASN A 1 87 ? 10.263 -4.157 -1.430 1.00 95.38 87 ASN A N 1
ATOM 709 C CA . ASN A 1 87 ? 10.054 -5.195 -2.434 1.00 95.38 87 ASN A CA 1
ATOM 710 C C . ASN A 1 87 ? 8.932 -6.153 -2.026 1.00 95.38 87 ASN A C 1
ATOM 712 O O . ASN A 1 87 ? 8.131 -6.558 -2.864 1.00 95.38 87 ASN A O 1
ATOM 716 N N . GLU A 1 88 ? 8.820 -6.484 -0.739 1.00 95.62 88 GLU A N 1
ATOM 717 C CA . GLU A 1 88 ? 7.712 -7.299 -0.239 1.00 95.62 88 GLU A CA 1
ATOM 718 C C . GLU A 1 88 ? 6.377 -6.563 -0.299 1.00 95.62 88 GLU A C 1
ATOM 720 O O . GLU A 1 88 ? 5.376 -7.178 -0.666 1.00 95.62 88 GLU A O 1
ATOM 725 N N . PHE A 1 89 ? 6.346 -5.265 0.019 1.00 96.62 89 PHE A N 1
ATOM 726 C CA . PHE A 1 89 ? 5.152 -4.437 -0.146 1.00 96.62 89 PHE A CA 1
ATOM 727 C C . PHE A 1 89 ? 4.675 -4.447 -1.601 1.00 96.62 89 PHE A C 1
ATOM 729 O O . PHE A 1 89 ? 3.520 -4.785 -1.863 1.00 96.62 89 PHE A O 1
ATOM 736 N N . ILE A 1 90 ? 5.582 -4.167 -2.544 1.00 96.88 90 ILE A N 1
ATOM 737 C CA . ILE A 1 90 ? 5.288 -4.157 -3.981 1.00 96.88 90 ILE A CA 1
ATOM 738 C C . ILE A 1 90 ? 4.848 -5.549 -4.445 1.00 96.88 90 ILE A C 1
ATOM 740 O O . ILE A 1 90 ? 3.793 -5.689 -5.055 1.00 96.88 90 ILE A O 1
ATOM 744 N N . SER A 1 91 ? 5.589 -6.604 -4.098 1.00 96.81 91 SER A N 1
ATOM 745 C CA . SER A 1 91 ? 5.263 -7.980 -4.496 1.00 96.81 91 SER A CA 1
ATOM 746 C C . SER A 1 91 ? 3.894 -8.431 -3.973 1.00 96.81 91 SER A C 1
ATOM 748 O O . SER A 1 91 ? 3.096 -9.001 -4.719 1.00 96.81 91 SER A O 1
ATOM 750 N N . ARG A 1 92 ? 3.576 -8.157 -2.700 1.00 95.69 92 ARG A N 1
ATOM 751 C CA . ARG A 1 92 ? 2.265 -8.483 -2.108 1.00 95.69 92 ARG A CA 1
ATOM 752 C C . ARG A 1 92 ? 1.143 -7.655 -2.724 1.00 95.69 92 ARG A C 1
ATOM 754 O O . ARG A 1 92 ? 0.055 -8.189 -2.937 1.00 95.69 92 ARG A O 1
ATOM 761 N N . GLY A 1 93 ? 1.412 -6.385 -3.013 1.00 96.00 93 GLY A N 1
ATOM 762 C CA . GLY A 1 93 ? 0.500 -5.499 -3.720 1.00 96.00 93 GLY A CA 1
ATOM 763 C C . GLY A 1 93 ? 0.140 -6.039 -5.098 1.00 96.00 93 GLY A C 1
ATOM 764 O O . GLY A 1 93 ? -1.032 -6.282 -5.386 1.00 96.00 93 GLY A O 1
ATOM 765 N N . LEU A 1 94 ? 1.161 -6.338 -5.903 1.00 97.00 94 LEU A N 1
ATOM 766 C CA . LEU A 1 94 ? 1.007 -6.804 -7.278 1.00 97.00 94 LEU A CA 1
ATOM 767 C C . LEU A 1 94 ? 0.398 -8.198 -7.390 1.00 97.00 94 LEU A C 1
ATOM 769 O O . LEU A 1 94 ? -0.302 -8.467 -8.358 1.00 97.00 94 LEU A O 1
ATOM 773 N N . LYS A 1 95 ? 0.562 -9.065 -6.384 1.00 95.94 95 LYS A N 1
ATOM 774 C CA . LYS A 1 95 ? -0.181 -10.336 -6.333 1.00 95.94 95 LYS A CA 1
ATOM 775 C C . LYS A 1 95 ? -1.697 -10.139 -6.332 1.00 95.94 95 LYS A C 1
ATOM 777 O O . LYS A 1 95 ? -2.408 -10.989 -6.851 1.00 95.94 95 LYS A O 1
ATOM 782 N N . LYS A 1 96 ? -2.191 -9.054 -5.727 1.00 95.12 96 LYS A N 1
ATOM 783 C CA . LYS A 1 96 ? -3.630 -8.759 -5.637 1.00 95.12 96 LYS A CA 1
ATOM 784 C C . LYS A 1 96 ? -4.098 -7.765 -6.702 1.00 95.12 96 LYS A C 1
ATOM 786 O O . LYS A 1 96 ? -5.242 -7.833 -7.130 1.00 95.12 96 LYS A O 1
ATOM 791 N N . TYR A 1 97 ? -3.213 -6.869 -7.127 1.00 96.00 97 TYR A N 1
ATOM 792 C CA . TYR A 1 97 ? -3.486 -5.783 -8.066 1.00 96.00 97 TYR A CA 1
ATOM 793 C C . TYR A 1 97 ? -2.354 -5.688 -9.110 1.00 96.00 97 TYR A C 1
ATOM 795 O O . TYR A 1 97 ? -1.539 -4.767 -9.048 1.00 96.00 97 TYR A O 1
ATOM 803 N N . PRO A 1 98 ? -2.274 -6.626 -10.077 1.00 96.19 98 PRO A N 1
ATOM 804 C CA . PRO A 1 98 ? -1.105 -6.774 -10.956 1.00 96.19 98 PRO A CA 1
ATOM 805 C C . PRO A 1 98 ? -0.812 -5.570 -11.856 1.00 96.19 98 PRO A C 1
ATOM 807 O O . PRO A 1 98 ? 0.332 -5.346 -12.236 1.00 96.19 98 PRO A O 1
ATOM 810 N N . LYS A 1 99 ? -1.840 -4.781 -12.189 1.00 96.88 99 LYS A N 1
ATOM 811 C CA . LYS A 1 99 ? -1.737 -3.622 -13.089 1.00 96.88 99 LYS A CA 1
ATOM 812 C C . LYS A 1 99 ? -1.276 -2.334 -12.393 1.00 96.88 99 LYS A C 1
ATOM 814 O O . LYS A 1 99 ? -1.138 -1.318 -13.057 1.00 96.88 99 LYS A O 1
ATOM 819 N N . HIS A 1 100 ? -1.031 -2.376 -11.082 1.00 96.69 100 HIS A N 1
ATOM 820 C CA . HIS A 1 100 ? -0.782 -1.189 -10.257 1.00 96.69 100 HIS A CA 1
ATOM 821 C C . HIS A 1 100 ? 0.679 -1.046 -9.792 1.00 96.69 100 HIS A C 1
ATOM 823 O O . HIS A 1 100 ? 0.966 -0.577 -8.689 1.00 96.69 100 HIS A O 1
ATOM 829 N N . ALA A 1 101 ? 1.637 -1.503 -10.610 1.00 97.00 101 ALA A N 1
ATOM 830 C CA . ALA A 1 101 ? 3.067 -1.481 -10.271 1.00 97.00 101 ALA A CA 1
ATOM 831 C C . ALA A 1 101 ? 3.564 -0.077 -9.909 1.00 97.00 101 ALA A C 1
ATOM 833 O O . ALA A 1 101 ? 4.323 0.084 -8.947 1.00 97.00 101 ALA A O 1
ATOM 834 N N . TYR A 1 102 ? 3.096 0.932 -10.648 1.00 97.69 102 TYR A N 1
ATOM 835 C CA . TYR A 1 102 ? 3.434 2.323 -10.394 1.00 97.69 102 TYR A CA 1
ATOM 836 C C . TYR A 1 102 ? 2.913 2.787 -9.032 1.00 97.69 102 TYR A C 1
ATOM 838 O O . TYR A 1 102 ? 3.695 3.288 -8.230 1.00 97.69 102 TYR A O 1
ATOM 846 N N . GLU A 1 103 ? 1.635 2.551 -8.723 1.00 97.50 103 GLU A N 1
ATOM 847 C CA . GLU A 1 103 ? 1.016 3.001 -7.472 1.00 97.50 103 GLU A CA 1
ATOM 848 C C . GLU A 1 103 ? 1.697 2.390 -6.247 1.00 97.50 103 GLU A C 1
ATOM 850 O O . GLU A 1 103 ? 1.988 3.102 -5.284 1.00 97.50 103 GLU A O 1
ATOM 855 N N . PHE A 1 104 ? 1.998 1.085 -6.273 1.00 97.50 104 PHE A N 1
ATOM 856 C CA . PHE A 1 104 ? 2.710 0.458 -5.158 1.00 97.50 104 PHE A CA 1
ATOM 857 C C . PHE A 1 104 ? 4.131 1.006 -5.021 1.00 97.50 104 PHE A C 1
ATOM 859 O O . PHE A 1 104 ? 4.573 1.266 -3.905 1.00 97.50 104 PHE A O 1
ATOM 866 N N . THR A 1 105 ? 4.841 1.231 -6.125 1.00 97.00 105 THR A N 1
ATOM 867 C CA . THR A 1 105 ? 6.188 1.819 -6.076 1.00 97.00 105 THR A CA 1
ATOM 868 C C . THR A 1 105 ? 6.146 3.251 -5.538 1.00 97.00 105 THR A C 1
ATOM 870 O O . THR A 1 105 ? 6.927 3.599 -4.651 1.00 97.00 105 THR A O 1
ATOM 873 N N . PHE A 1 106 ? 5.188 4.057 -6.002 1.00 96.88 106 PHE A N 1
ATOM 874 C CA . PHE A 1 106 ? 4.969 5.434 -5.564 1.00 96.88 106 PHE A CA 1
ATOM 875 C C . PHE A 1 106 ? 4.707 5.506 -4.059 1.00 96.88 106 PHE A C 1
ATOM 877 O O . PHE A 1 106 ? 5.402 6.217 -3.333 1.00 96.88 106 PHE A O 1
ATOM 884 N N . VAL A 1 107 ? 3.738 4.726 -3.570 1.00 96.25 107 VAL A N 1
ATOM 885 C CA . VAL A 1 107 ? 3.398 4.679 -2.142 1.00 96.25 107 VAL A CA 1
ATOM 886 C C . VAL A 1 107 ? 4.599 4.224 -1.321 1.00 96.25 107 VAL A C 1
ATOM 888 O O . VAL A 1 107 ? 4.860 4.776 -0.250 1.00 96.25 107 VAL A O 1
ATOM 891 N N . ALA A 1 108 ? 5.363 3.253 -1.824 1.00 96.62 108 ALA A N 1
ATOM 892 C CA . ALA A 1 108 ? 6.488 2.728 -1.079 1.00 96.62 108 ALA A CA 1
ATOM 893 C C . ALA A 1 108 ? 7.646 3.729 -0.946 1.00 96.62 108 ALA A C 1
ATOM 895 O O . ALA A 1 108 ? 8.249 3.822 0.123 1.00 96.62 108 ALA A O 1
ATOM 896 N N . HIS A 1 109 ? 7.908 4.529 -1.984 1.00 95.25 109 HIS A N 1
ATOM 897 C CA . HIS A 1 109 ? 8.834 5.664 -1.907 1.00 95.25 109 HIS A CA 1
ATOM 898 C C . HIS A 1 109 ? 8.304 6.793 -1.018 1.00 95.25 109 HIS A C 1
ATOM 900 O O . HIS A 1 109 ? 9.077 7.410 -0.292 1.00 95.25 109 HIS A O 1
ATOM 906 N N . GLY A 1 110 ? 6.989 7.026 -1.007 1.00 93.69 110 GLY A N 1
ATOM 907 C CA . GLY A 1 110 ? 6.364 8.026 -0.141 1.00 93.69 110 GLY A CA 1
ATOM 908 C C . GLY A 1 110 ? 6.608 7.781 1.353 1.00 93.69 110 GLY A C 1
ATOM 909 O O . GLY A 1 110 ? 6.808 8.737 2.100 1.00 93.69 110 GLY A O 1
ATOM 910 N N . PHE A 1 111 ? 6.633 6.514 1.782 1.00 92.75 111 PHE A N 1
ATOM 911 C CA . PHE A 1 111 ? 6.882 6.140 3.180 1.00 92.75 111 PHE A CA 1
ATOM 912 C C . PHE A 1 111 ? 8.358 5.960 3.549 1.00 92.75 111 PHE A C 1
ATOM 914 O O . PHE A 1 111 ? 8.696 6.064 4.726 1.00 92.75 111 PHE A O 1
ATOM 921 N N . GLN A 1 112 ? 9.226 5.657 2.585 1.00 85.50 112 GLN A N 1
ATOM 922 C CA . GLN A 1 112 ? 10.636 5.331 2.818 1.00 85.50 112 GLN A CA 1
ATOM 923 C C . GLN A 1 112 ? 11.558 6.309 2.088 1.00 85.50 112 GLN A C 1
ATOM 925 O O . GLN A 1 112 ? 12.309 5.896 1.199 1.00 85.50 112 GLN A O 1
ATOM 930 N N . LYS A 1 113 ? 11.447 7.588 2.452 1.00 68.38 113 LYS A N 1
ATOM 931 C CA . LYS A 1 113 ? 12.381 8.635 2.031 1.00 68.38 113 LYS A CA 1
ATOM 932 C C . LYS A 1 113 ? 13.741 8.467 2.697 1.00 68.38 113 LYS A C 1
ATOM 934 O O . LYS A 1 113 ? 13.762 7.990 3.857 1.00 68.38 113 LYS A O 1
#

Solvent-accessible surface area (backbone atoms only — not comparable to full-atom values): 7312 Å² total; per-residue (Å²): 134,90,82,88,87,74,90,84,80,86,76,84,81,76,87,79,70,89,72,78,74,77,73,70,75,77,87,74,75,90,77,80,74,51,76,69,53,44,56,54,48,53,51,54,52,48,54,44,61,53,57,47,75,79,36,92,83,54,68,87,74,91,54,83,47,72,66,48,41,50,51,50,52,50,52,51,46,34,41,64,72,61,68,38,51,65,66,53,48,35,51,59,45,34,76,78,40,68,90,42,59,63,48,43,51,52,55,45,47,60,64,62,116

Sequence (113 aa):
MKNILLATTIVALTFTGCSSTKVKPPKVHYTKPTPSKEKVFKKAMREVALSTRNDSRYTKMELNTPEKKMWFKNLMYLLWDRQITRNEFISRGLKKYPKHAYEFTFVAHGFQK

Radius of gyration: 25.12 Å; Cα contacts (8 Å, |Δi|>4): 54; chains: 1; bounding box: 85×54×42 Å

pLDDT: mean 85.03, std 17.2, range [40.41, 97.69]

Organism: NCBI:txid269237

Mean predicted aligned error: 10.93 Å